Protein AF-A0A2R7UP60-F1 (afdb_monomer)

Radius of gyration: 20.45 Å; Cα contacts (8 Å, |Δi|>4): 63; chains: 1; bounding box: 46×28×52 Å

Structure (mmCIF, N/CA/C/O backbone):
data_AF-A0A2R7UP60-F1
#
_entry.id   AF-A0A2R7UP60-F1
#
loop_
_atom_site.group_PDB
_atom_site.id
_atom_site.type_symbol
_atom_site.label_atom_id
_atom_site.label_alt_id
_atom_site.label_comp_id
_atom_site.label_asym_id
_atom_site.label_entity_id
_atom_site.label_seq_id
_atom_site.pdbx_PDB_ins_code
_atom_site.Cartn_x
_atom_site.Cartn_y
_atom_site.Cartn_z
_atom_site.occupancy
_atom_site.B_iso_or_equiv
_atom_site.auth_seq_id
_atom_site.auth_comp_id
_atom_site.auth_asym_id
_atom_site.auth_atom_id
_atom_site.pdbx_PDB_model_num
ATOM 1 N N . MET A 1 1 ? 2.310 -3.408 9.235 1.00 74.62 1 MET A N 1
ATOM 2 C CA . MET A 1 1 ? 1.359 -3.261 8.109 1.00 74.62 1 MET A CA 1
ATOM 3 C C . MET A 1 1 ? 2.067 -2.995 6.779 1.00 74.62 1 MET A C 1
ATOM 5 O O . MET A 1 1 ? 2.212 -3.949 6.033 1.00 74.62 1 MET A O 1
ATOM 9 N N . LEU A 1 2 ? 2.622 -1.805 6.493 1.00 89.00 2 LEU A N 1
ATOM 10 C CA . LEU A 1 2 ? 3.203 -1.504 5.159 1.00 89.00 2 LEU A CA 1
ATOM 11 C C . LEU A 1 2 ? 4.442 -2.329 4.771 1.00 89.00 2 LEU A C 1
ATOM 13 O O . LEU A 1 2 ? 4.644 -2.619 3.598 1.00 89.00 2 LEU A O 1
ATOM 17 N N . LEU A 1 3 ? 5.257 -2.746 5.745 1.00 93.00 3 LEU A N 1
ATOM 18 C CA . LEU A 1 3 ? 6.399 -3.632 5.486 1.00 93.00 3 LEU A CA 1
ATOM 19 C C . LEU A 1 3 ? 5.965 -5.000 4.947 1.00 93.00 3 LEU A C 1
ATOM 21 O O . LEU A 1 3 ? 6.657 -5.569 4.111 1.00 93.00 3 LEU A O 1
ATOM 25 N N . ASN A 1 4 ? 4.811 -5.508 5.387 1.00 91.94 4 ASN A N 1
ATOM 26 C CA . ASN A 1 4 ? 4.282 -6.779 4.898 1.00 91.94 4 ASN A CA 1
ATOM 27 C C . ASN A 1 4 ? 3.779 -6.626 3.462 1.00 91.94 4 ASN A C 1
ATOM 29 O O . ASN A 1 4 ? 4.144 -7.439 2.624 1.00 91.94 4 ASN A O 1
ATOM 33 N N . LEU A 1 5 ? 3.055 -5.539 3.160 1.00 93.19 5 LEU A N 1
ATOM 34 C CA . LEU A 1 5 ? 2.686 -5.188 1.785 1.00 93.19 5 LEU A CA 1
ATOM 35 C C . LEU A 1 5 ? 3.934 -5.091 0.893 1.00 93.19 5 LEU A C 1
ATOM 37 O O . LEU A 1 5 ? 3.992 -5.705 -0.164 1.00 93.19 5 LEU A O 1
ATOM 41 N N . PHE A 1 6 ? 4.969 -4.376 1.338 1.00 95.75 6 PHE A N 1
ATOM 42 C CA . PHE A 1 6 ? 6.231 -4.245 0.608 1.00 95.75 6 PHE A CA 1
ATOM 43 C C . PHE A 1 6 ? 6.928 -5.595 0.375 1.00 95.75 6 PHE A C 1
ATOM 45 O O . PHE A 1 6 ? 7.451 -5.852 -0.709 1.00 95.75 6 PHE A O 1
ATOM 52 N N . ASN A 1 7 ? 6.925 -6.476 1.376 1.00 94.94 7 ASN A N 1
ATOM 53 C CA . ASN A 1 7 ? 7.470 -7.825 1.247 1.00 94.94 7 ASN A CA 1
ATOM 54 C C . ASN A 1 7 ? 6.666 -8.675 0.261 1.00 94.94 7 ASN A C 1
ATOM 56 O O . ASN A 1 7 ? 7.279 -9.364 -0.552 1.00 94.94 7 ASN A O 1
ATOM 60 N N . GLU A 1 8 ? 5.338 -8.571 0.276 1.00 95.19 8 GLU A N 1
ATOM 61 C CA . GLU A 1 8 ? 4.458 -9.256 -0.672 1.00 95.19 8 GLU A CA 1
ATOM 62 C C . GLU A 1 8 ? 4.734 -8.798 -2.111 1.00 95.19 8 GLU A C 1
ATOM 64 O O . GLU A 1 8 ? 4.902 -9.616 -3.013 1.00 95.19 8 GLU A O 1
ATOM 69 N N . MET A 1 9 ? 4.919 -7.490 -2.321 1.00 96.44 9 MET A N 1
ATOM 70 C CA . MET A 1 9 ? 5.296 -6.936 -3.627 1.00 96.44 9 MET A CA 1
ATOM 71 C C . MET A 1 9 ? 6.641 -7.481 -4.122 1.00 96.44 9 MET A C 1
ATOM 73 O O . MET A 1 9 ? 6.772 -7.857 -5.291 1.00 96.44 9 MET A O 1
ATOM 77 N N . ARG A 1 10 ? 7.641 -7.588 -3.234 1.00 96.06 10 ARG A N 1
ATOM 78 C CA . ARG A 1 10 ? 8.937 -8.200 -3.574 1.00 96.06 10 ARG A CA 1
ATOM 79 C C . ARG A 1 10 ? 8.800 -9.688 -3.888 1.00 96.06 10 ARG A C 1
ATOM 81 O O . ARG A 1 10 ? 9.389 -10.149 -4.866 1.00 96.06 10 ARG A O 1
ATOM 88 N N . ALA A 1 11 ? 8.014 -10.427 -3.106 1.00 96.25 11 ALA A N 1
ATOM 89 C CA . ALA A 1 11 ? 7.747 -11.845 -3.337 1.00 96.25 11 ALA A CA 1
ATOM 90 C C . ALA A 1 11 ? 7.065 -12.077 -4.697 1.00 96.25 11 ALA A C 1
ATOM 92 O O . ALA A 1 11 ? 7.449 -12.979 -5.444 1.00 96.25 11 ALA A O 1
ATOM 93 N N . ALA A 1 12 ? 6.143 -11.191 -5.079 1.00 96.31 12 ALA A N 1
ATOM 94 C CA . ALA A 1 12 ? 5.481 -11.179 -6.381 1.00 96.31 12 ALA A CA 1
ATOM 95 C C . ALA A 1 12 ? 6.355 -10.652 -7.538 1.00 96.31 12 ALA A C 1
ATOM 97 O O . ALA A 1 12 ? 5.901 -10.587 -8.684 1.00 96.31 12 ALA A O 1
ATOM 98 N N . LYS A 1 13 ? 7.625 -10.311 -7.277 1.00 96.56 13 LYS A N 1
ATOM 99 C CA . LYS A 1 13 ? 8.584 -9.786 -8.264 1.00 96.56 13 LYS A CA 1
ATOM 100 C C . LYS A 1 13 ? 8.124 -8.476 -8.919 1.00 96.56 13 LYS A C 1
ATOM 102 O O . LYS A 1 13 ? 8.357 -8.267 -10.117 1.00 96.56 13 LYS A O 1
ATOM 107 N N . VAL A 1 14 ? 7.468 -7.612 -8.147 1.00 97.50 14 VAL A N 1
ATOM 108 C CA . VAL A 1 14 ? 7.290 -6.194 -8.481 1.00 97.50 14 VAL A CA 1
ATOM 109 C C . VAL A 1 14 ? 8.597 -5.471 -8.114 1.00 97.50 14 VAL A C 1
ATOM 111 O O . VAL A 1 14 ? 9.109 -5.699 -7.014 1.00 97.50 14 VAL A O 1
ATOM 114 N N . PRO A 1 15 ? 9.183 -4.644 -9.002 1.00 96.88 15 PRO A N 1
ATOM 115 C CA . PRO A 1 15 ? 10.470 -3.984 -8.778 1.00 96.88 15 PRO A CA 1
ATOM 116 C C . PRO A 1 15 ? 10.332 -2.787 -7.826 1.00 96.88 15 PRO A C 1
ATOM 118 O O . PRO A 1 15 ? 10.577 -1.649 -8.205 1.00 96.88 15 PRO A O 1
ATOM 121 N N . VAL A 1 16 ? 9.924 -3.058 -6.588 1.00 97.50 16 VAL A N 1
ATOM 122 C CA . VAL A 1 16 ? 9.800 -2.056 -5.529 1.00 97.50 16 VAL A CA 1
ATOM 123 C C . VAL A 1 16 ? 11.136 -1.829 -4.820 1.00 97.50 16 VAL A C 1
ATOM 125 O O . VAL A 1 16 ? 11.952 -2.736 -4.640 1.00 97.50 16 VAL A O 1
ATOM 128 N N . SER A 1 17 ? 11.328 -0.611 -4.341 1.00 97.06 17 SER A N 1
ATOM 129 C CA . SER A 1 17 ? 12.498 -0.118 -3.633 1.00 97.06 17 SER A CA 1
ATOM 130 C C . SER A 1 17 ? 12.094 0.532 -2.314 1.00 97.06 17 SER A C 1
ATOM 132 O O . SER A 1 17 ? 10.952 0.944 -2.099 1.00 97.06 17 SER A O 1
ATOM 134 N N . VAL A 1 18 ? 13.066 0.672 -1.413 1.00 96.69 18 VAL A N 1
ATOM 135 C CA . VAL A 1 18 ? 12.848 1.340 -0.121 1.00 96.69 18 VAL A CA 1
ATOM 136 C C . VAL A 1 18 ? 12.387 2.786 -0.311 1.00 96.69 18 VAL A C 1
ATOM 138 O O . VAL A 1 18 ? 11.608 3.284 0.493 1.00 96.69 18 VAL A O 1
ATOM 141 N N . ARG A 1 19 ? 12.811 3.453 -1.392 1.00 97.38 19 ARG A N 1
ATOM 142 C CA . ARG A 1 19 ? 12.378 4.820 -1.687 1.00 97.38 19 ARG A CA 1
ATOM 143 C C . ARG A 1 19 ? 10.866 4.897 -1.878 1.00 97.38 19 ARG A C 1
ATOM 145 O O . ARG A 1 19 ? 10.227 5.724 -1.245 1.00 97.38 19 ARG A O 1
ATOM 152 N N . GLU A 1 20 ? 10.294 4.004 -2.676 1.00 97.75 20 GLU A N 1
ATOM 153 C CA . GLU A 1 20 ? 8.852 4.016 -2.952 1.00 97.75 20 GLU A CA 1
ATOM 154 C C . GLU A 1 20 ? 8.037 3.653 -1.707 1.00 97.75 20 GLU A C 1
ATOM 156 O O . GLU A 1 20 ? 6.966 4.210 -1.479 1.00 97.75 20 GLU A O 1
ATOM 161 N N . LEU A 1 21 ? 8.570 2.787 -0.841 1.00 97.31 21 LEU A N 1
ATOM 162 C CA . LEU A 1 21 ? 7.973 2.535 0.470 1.00 97.31 21 LEU A CA 1
ATOM 163 C C . LEU A 1 21 ? 7.946 3.802 1.345 1.00 97.31 21 LEU A C 1
ATOM 165 O O . LEU A 1 21 ? 6.936 4.078 1.993 1.00 97.31 21 LEU A O 1
ATOM 169 N N . LEU A 1 22 ? 9.042 4.566 1.378 1.00 97.81 22 LEU A N 1
ATOM 170 C CA . LEU A 1 22 ? 9.116 5.818 2.137 1.00 97.81 22 LEU A CA 1
ATOM 171 C C . LEU A 1 22 ? 8.197 6.896 1.548 1.00 97.81 22 LEU A C 1
ATOM 173 O O . LEU A 1 22 ? 7.552 7.617 2.308 1.00 97.81 22 LEU A O 1
ATOM 177 N N . ASP A 1 23 ? 8.082 6.965 0.221 1.00 98.06 23 ASP A N 1
ATOM 178 C CA . ASP A 1 23 ? 7.156 7.871 -0.462 1.00 98.06 23 ASP A CA 1
ATOM 179 C C . ASP A 1 23 ? 5.696 7.531 -0.110 1.00 98.06 23 ASP A C 1
ATOM 181 O O . ASP A 1 23 ? 4.919 8.425 0.233 1.00 98.06 23 ASP A O 1
ATOM 185 N N . LEU A 1 24 ? 5.333 6.241 -0.093 1.00 97.38 24 LEU A N 1
ATOM 186 C CA . LEU A 1 24 ? 4.000 5.789 0.325 1.00 97.38 24 LEU A CA 1
ATOM 187 C C . LEU A 1 24 ? 3.727 6.147 1.788 1.00 97.38 24 LEU A C 1
ATOM 189 O O . LEU A 1 24 ? 2.650 6.641 2.122 1.00 97.38 24 LEU A O 1
ATOM 193 N N . HIS A 1 25 ? 4.714 5.946 2.663 1.00 96.75 25 HIS A N 1
ATOM 194 C CA . HIS A 1 25 ? 4.603 6.329 4.066 1.00 96.75 25 HIS A CA 1
ATOM 195 C C . HIS A 1 25 ? 4.370 7.837 4.225 1.00 96.75 25 HIS A C 1
ATOM 197 O O . HIS A 1 25 ? 3.481 8.250 4.968 1.00 96.75 25 HIS A O 1
ATOM 203 N N . GLN A 1 26 ? 5.118 8.663 3.491 1.00 97.81 26 GLN A N 1
ATOM 204 C CA . GLN A 1 26 ? 4.967 10.114 3.538 1.00 97.81 26 GLN A CA 1
ATOM 205 C C . GLN A 1 26 ? 3.601 10.574 3.000 1.00 97.81 26 GLN A C 1
ATOM 207 O O . GLN A 1 26 ? 3.001 11.491 3.563 1.00 97.81 26 GLN A O 1
ATOM 212 N N . ALA A 1 27 ? 3.087 9.947 1.938 1.00 97.69 27 ALA A N 1
ATOM 213 C CA . ALA A 1 27 ? 1.765 10.259 1.395 1.00 97.69 27 ALA A CA 1
ATOM 214 C C . ALA A 1 27 ? 0.649 9.989 2.419 1.00 97.69 27 ALA A C 1
ATOM 216 O O . ALA A 1 27 ? -0.237 10.823 2.613 1.00 97.69 27 ALA A O 1
ATOM 217 N N . LEU A 1 28 ? 0.740 8.872 3.145 1.00 95.56 28 LEU A N 1
ATOM 218 C CA . LEU A 1 28 ? -0.194 8.548 4.224 1.00 95.56 28 LEU A CA 1
ATOM 219 C C . LEU A 1 28 ? -0.058 9.496 5.421 1.00 95.56 28 LEU A C 1
ATOM 221 O O . LEU A 1 28 ? -1.066 9.948 5.958 1.00 95.56 28 LEU A O 1
ATOM 225 N N . GLN A 1 29 ? 1.168 9.867 5.810 1.00 96.38 29 GLN A N 1
ATOM 226 C CA . GLN A 1 29 ? 1.395 10.870 6.862 1.00 96.38 29 GLN A CA 1
ATOM 227 C C . GLN A 1 29 ? 0.744 12.218 6.527 1.00 96.38 29 GLN A C 1
ATOM 229 O O . GLN A 1 29 ? 0.227 12.896 7.412 1.00 96.38 29 GLN A O 1
ATOM 234 N N . LYS A 1 30 ? 0.738 12.592 5.244 1.00 97.56 30 LYS A N 1
ATOM 235 C CA . LYS A 1 30 ? 0.092 13.809 4.737 1.00 97.56 30 LYS A CA 1
ATOM 236 C C . LYS A 1 30 ? -1.412 13.651 4.491 1.00 97.56 30 LYS A C 1
ATOM 238 O O . LYS A 1 30 ? -2.033 14.607 4.041 1.00 97.56 30 LYS A O 1
ATOM 243 N N . ARG A 1 31 ? -1.992 12.480 4.789 1.00 95.56 31 ARG A N 1
ATOM 244 C CA . ARG A 1 31 ? -3.409 12.149 4.560 1.00 95.56 31 ARG A CA 1
ATOM 245 C C . ARG A 1 31 ? -3.854 12.392 3.115 1.00 95.56 31 ARG A C 1
ATOM 247 O O . ARG A 1 31 ? -4.943 12.901 2.884 1.00 95.56 31 ARG A O 1
ATOM 254 N N . VAL A 1 32 ? -3.008 12.036 2.144 1.00 96.75 32 VAL A N 1
ATOM 255 C CA . VAL A 1 32 ? -3.379 12.088 0.714 1.00 96.75 32 VAL A CA 1
ATOM 256 C C . VAL A 1 32 ? -4.592 11.195 0.430 1.00 96.75 32 VAL A C 1
ATOM 258 O O . VAL A 1 32 ? -5.407 11.534 -0.414 1.00 96.75 32 VAL A O 1
ATOM 261 N N . VAL A 1 33 ? -4.706 10.088 1.166 1.00 95.81 33 VAL A N 1
ATOM 262 C CA . VAL A 1 33 ? -5.880 9.209 1.229 1.00 95.81 33 VAL A CA 1
ATOM 263 C C . VAL A 1 33 ? -6.172 8.914 2.700 1.00 95.81 33 VAL A C 1
ATOM 265 O O . VAL A 1 33 ? -5.243 8.904 3.522 1.00 95.81 33 VAL A O 1
ATOM 268 N N . PHE A 1 34 ? -7.435 8.685 3.056 1.00 91.50 34 PHE A N 1
ATOM 269 C CA . PHE A 1 34 ? -7.829 8.413 4.440 1.00 91.50 34 PHE A CA 1
ATOM 270 C C . PHE A 1 34 ? -9.030 7.472 4.513 1.00 91.50 34 PHE A C 1
ATOM 272 O O . PHE A 1 34 ? -10.077 7.779 3.962 1.00 91.50 34 PHE A O 1
ATOM 279 N N . ALA A 1 35 ? -8.879 6.370 5.255 1.00 88.50 35 ALA A N 1
ATOM 280 C CA . ALA A 1 35 ? -9.940 5.396 5.536 1.00 88.50 35 ALA A CA 1
ATOM 281 C C . ALA A 1 35 ? -10.701 4.871 4.297 1.00 88.50 35 ALA A C 1
ATOM 283 O O . ALA A 1 35 ? -11.810 4.366 4.435 1.00 88.50 35 ALA A O 1
ATOM 284 N N . ASP A 1 36 ? -10.087 4.945 3.114 1.00 92.62 36 ASP A N 1
ATOM 285 C CA . ASP A 1 36 ? -10.643 4.455 1.859 1.00 92.62 36 ASP A CA 1
ATOM 286 C C . ASP A 1 36 ? -9.671 3.468 1.205 1.00 92.62 36 ASP A C 1
ATOM 288 O O . ASP A 1 36 ? -8.472 3.730 1.042 1.00 92.62 36 ASP A O 1
ATOM 292 N N . MET A 1 37 ? -10.202 2.293 0.885 1.00 90.06 37 MET A N 1
ATOM 293 C CA . MET A 1 37 ? -9.445 1.157 0.381 1.00 90.06 37 MET A CA 1
ATOM 294 C C . MET A 1 37 ? -9.123 1.265 -1.107 1.00 90.06 37 MET A C 1
ATOM 296 O O . MET A 1 37 ? -8.017 0.900 -1.521 1.00 90.06 37 MET A O 1
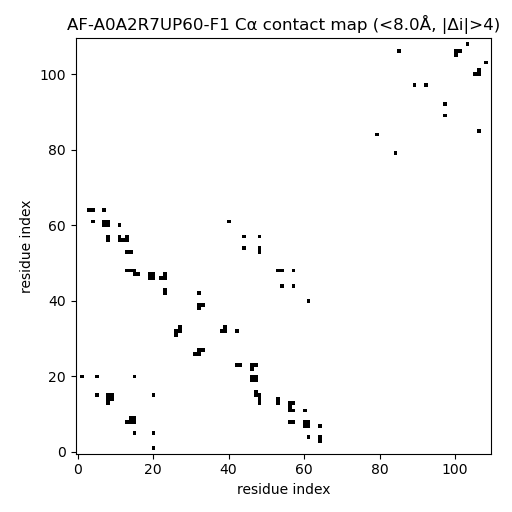ATOM 300 N N . ASP A 1 38 ? -10.052 1.796 -1.896 1.00 94.25 38 ASP A N 1
ATOM 301 C CA . ASP A 1 38 ? -9.881 1.959 -3.335 1.00 94.25 38 ASP A CA 1
ATOM 302 C C . ASP A 1 38 ? -8.887 3.090 -3.610 1.00 94.25 38 ASP A C 1
ATOM 304 O O . ASP A 1 38 ? -7.946 2.931 -4.393 1.00 94.25 38 ASP A O 1
ATOM 308 N N . GLU A 1 39 ? -9.009 4.209 -2.894 1.00 96.62 39 GLU A N 1
ATOM 309 C CA . GLU A 1 39 ? -8.043 5.304 -2.966 1.00 96.62 39 GLU A CA 1
ATOM 310 C C . GLU A 1 39 ? -6.642 4.850 -2.542 1.00 96.62 39 GLU A C 1
ATOM 312 O O . GLU A 1 39 ? -5.651 5.172 -3.209 1.00 96.62 39 GLU A O 1
ATOM 317 N N . PHE A 1 40 ? -6.540 4.055 -1.469 1.00 96.12 40 PHE A N 1
ATOM 318 C CA . PHE A 1 40 ? -5.263 3.486 -1.050 1.00 96.12 40 PHE A CA 1
ATOM 319 C C . PHE A 1 40 ? -4.663 2.567 -2.118 1.00 96.12 40 PHE A C 1
ATOM 321 O O . PHE A 1 40 ? -3.460 2.653 -2.378 1.00 96.12 40 PHE A O 1
ATOM 328 N N . TYR A 1 41 ? -5.475 1.729 -2.768 1.00 96.00 41 TYR A N 1
ATOM 329 C CA . TYR A 1 41 ? -5.035 0.891 -3.883 1.00 96.00 41 TYR A CA 1
ATOM 330 C C . TYR A 1 41 ? -4.431 1.732 -5.015 1.00 96.00 41 TYR A C 1
ATOM 332 O O . TYR A 1 41 ? -3.301 1.470 -5.446 1.00 96.00 41 TYR A O 1
ATOM 340 N N . TYR A 1 42 ? -5.127 2.783 -5.457 1.00 97.31 42 TYR A N 1
ATOM 341 C CA . TYR A 1 42 ? -4.636 3.640 -6.538 1.00 97.31 42 TYR A CA 1
ATOM 342 C C . TYR A 1 42 ? -3.367 4.402 -6.147 1.00 97.31 42 TYR A C 1
ATOM 344 O O . TYR A 1 42 ? -2.416 4.447 -6.935 1.00 97.31 42 TYR A O 1
ATOM 352 N N . LEU A 1 43 ? -3.311 4.945 -4.927 1.00 97.94 43 LEU A N 1
ATOM 353 C CA . LEU A 1 43 ? -2.125 5.619 -4.400 1.00 97.94 43 LEU A CA 1
ATOM 354 C C . LEU A 1 43 ? -0.926 4.663 -4.337 1.00 97.94 43 LEU A C 1
ATOM 356 O O . LEU A 1 43 ? 0.167 4.995 -4.802 1.00 97.94 43 LEU A O 1
ATOM 360 N N . ALA A 1 44 ? -1.128 3.466 -3.786 1.00 97.12 44 ALA A N 1
ATOM 361 C CA . ALA A 1 44 ? -0.088 2.457 -3.667 1.00 97.12 44 ALA A CA 1
ATOM 362 C C . ALA A 1 44 ? 0.423 2.023 -5.044 1.00 97.12 44 ALA A C 1
ATOM 364 O O . ALA A 1 44 ? 1.635 1.956 -5.235 1.00 97.12 44 ALA A O 1
ATOM 365 N N . ARG A 1 45 ? -0.461 1.799 -6.026 1.00 97.44 45 ARG A N 1
ATOM 366 C CA . ARG A 1 45 ? -0.056 1.438 -7.394 1.00 97.44 45 ARG A CA 1
ATOM 367 C C . ARG A 1 45 ? 0.767 2.545 -8.050 1.00 97.44 45 ARG A C 1
ATOM 369 O O . ARG A 1 45 ? 1.817 2.259 -8.619 1.00 97.44 45 ARG A O 1
ATOM 376 N N . ALA A 1 46 ? 0.332 3.800 -7.921 1.00 97.75 46 ALA A N 1
ATOM 377 C CA . ALA A 1 46 ? 1.033 4.958 -8.478 1.00 97.75 46 ALA A CA 1
ATOM 378 C C . ALA A 1 46 ? 2.435 5.153 -7.868 1.00 97.75 46 ALA A C 1
ATOM 380 O O . ALA A 1 46 ? 3.386 5.532 -8.556 1.00 97.75 46 ALA A O 1
ATOM 381 N N . ILE A 1 47 ? 2.585 4.881 -6.569 1.00 97.88 47 ILE A N 1
ATOM 382 C CA . ILE A 1 47 ? 3.864 5.044 -5.876 1.00 97.88 47 ILE A CA 1
ATOM 383 C C . ILE A 1 47 ? 4.777 3.831 -6.065 1.00 97.88 47 ILE A C 1
ATOM 385 O O . ILE A 1 47 ? 5.973 4.018 -6.267 1.00 97.88 47 ILE A O 1
ATOM 389 N N . LEU A 1 48 ? 4.260 2.607 -6.007 1.00 97.69 48 LEU A N 1
ATOM 390 C CA . LEU A 1 48 ? 5.077 1.391 -5.968 1.00 97.69 48 LEU A CA 1
ATOM 391 C C . LEU A 1 48 ? 5.408 0.832 -7.356 1.00 97.69 48 LEU A C 1
ATOM 393 O O . LEU A 1 48 ? 6.354 0.058 -7.478 1.00 97.69 48 LEU A O 1
ATOM 397 N N . VAL A 1 49 ? 4.660 1.197 -8.402 1.00 97.56 49 VAL A N 1
ATOM 398 C CA . VAL A 1 49 ? 4.845 0.632 -9.743 1.00 97.56 49 VAL A CA 1
ATOM 399 C C . VAL A 1 49 ? 5.229 1.716 -10.744 1.00 97.56 49 VAL A C 1
ATOM 401 O O . VAL A 1 49 ? 4.449 2.615 -11.039 1.00 97.56 49 VAL A O 1
ATOM 404 N N . LYS A 1 50 ? 6.451 1.626 -11.280 1.00 96.62 50 LYS A N 1
ATOM 405 C CA . LYS A 1 50 ? 7.009 2.609 -12.234 1.00 96.62 50 LYS A CA 1
ATOM 406 C C . LYS A 1 50 ? 6.806 2.258 -13.697 1.00 96.62 50 LYS A C 1
ATOM 408 O O . LYS A 1 50 ? 7.113 3.066 -14.562 1.00 96.62 50 LYS A O 1
ATOM 413 N N . ASP A 1 51 ? 6.324 1.052 -13.954 1.00 96.62 51 ASP A N 1
ATOM 414 C CA . ASP A 1 51 ? 6.187 0.499 -15.290 1.00 96.62 51 ASP A CA 1
ATOM 415 C C . ASP A 1 51 ? 4.958 -0.407 -15.332 1.00 96.62 51 ASP A C 1
ATOM 417 O O . ASP A 1 51 ? 4.829 -1.329 -14.515 1.00 96.62 51 ASP A O 1
ATOM 421 N N . GLU A 1 52 ? 4.073 -0.143 -16.290 1.00 96.50 52 GLU A N 1
ATOM 422 C CA . GLU A 1 52 ? 2.774 -0.789 -16.453 1.00 96.50 52 GLU A CA 1
ATOM 423 C C . GLU A 1 52 ? 2.864 -2.307 -16.630 1.00 96.50 52 GLU A C 1
ATOM 425 O O . GLU A 1 52 ? 1.938 -3.033 -16.263 1.00 96.50 52 GLU A O 1
ATOM 430 N N . ARG A 1 53 ? 4.009 -2.828 -17.088 1.00 97.06 53 ARG A N 1
ATOM 431 C CA . ARG A 1 53 ? 4.244 -4.274 -17.235 1.00 97.06 53 ARG A CA 1
ATOM 432 C C . ARG A 1 53 ? 4.182 -5.023 -15.902 1.00 97.06 53 ARG A C 1
ATOM 434 O O . ARG A 1 53 ? 4.103 -6.251 -15.889 1.00 97.06 53 ARG A O 1
ATOM 441 N N . HIS A 1 54 ? 4.241 -4.311 -14.778 1.00 97.81 54 HIS A N 1
ATOM 442 C CA . HIS A 1 54 ? 4.151 -4.887 -13.439 1.00 97.81 54 HIS A CA 1
ATOM 443 C C . HIS A 1 54 ? 2.770 -4.732 -12.791 1.00 97.81 54 HIS A C 1
ATOM 445 O O . HIS A 1 54 ? 2.607 -5.212 -11.669 1.00 97.81 54 HIS A O 1
ATOM 451 N N . PHE A 1 55 ? 1.785 -4.120 -13.462 1.00 97.25 55 PHE A N 1
ATOM 452 C CA . PHE A 1 55 ? 0.437 -3.939 -12.903 1.00 97.25 55 PHE A CA 1
ATOM 453 C C . PHE A 1 55 ? -0.204 -5.271 -12.521 1.00 97.25 55 PHE A C 1
ATOM 455 O O . PHE A 1 55 ? -0.616 -5.437 -11.382 1.00 97.25 55 PHE A O 1
ATOM 462 N N . ASP A 1 56 ? -0.144 -6.266 -13.404 1.00 97.50 56 ASP A N 1
ATOM 463 C CA . ASP A 1 56 ? -0.757 -7.575 -13.158 1.00 97.50 56 ASP A CA 1
ATOM 464 C C . ASP A 1 56 ? -0.167 -8.284 -11.919 1.00 97.50 56 ASP A C 1
ATOM 466 O O . ASP A 1 56 ? -0.866 -8.905 -11.116 1.00 97.50 56 ASP A O 1
ATOM 470 N N . LYS A 1 57 ? 1.149 -8.139 -11.710 1.00 97.38 57 LYS A N 1
ATOM 471 C CA . LYS A 1 57 ? 1.840 -8.668 -10.523 1.00 97.38 57 LYS A CA 1
ATOM 472 C C . LYS A 1 57 ? 1.436 -7.913 -9.261 1.00 97.38 57 LYS A C 1
ATOM 474 O O . LYS A 1 57 ? 1.212 -8.545 -8.231 1.00 97.38 57 LYS A O 1
ATOM 479 N N . PHE A 1 58 ? 1.364 -6.586 -9.349 1.00 97.88 58 PHE A N 1
ATOM 480 C CA . PHE A 1 58 ? 0.928 -5.733 -8.251 1.00 97.88 58 PHE A CA 1
ATOM 481 C C . PHE A 1 58 ? -0.502 -6.076 -7.834 1.00 97.88 58 PHE A C 1
ATOM 483 O O . PHE A 1 58 ? -0.728 -6.332 -6.658 1.00 97.88 58 PHE A O 1
ATOM 490 N N . ASP A 1 59 ? -1.434 -6.173 -8.781 1.00 96.44 59 ASP A N 1
ATOM 491 C CA . ASP A 1 59 ? -2.850 -6.433 -8.509 1.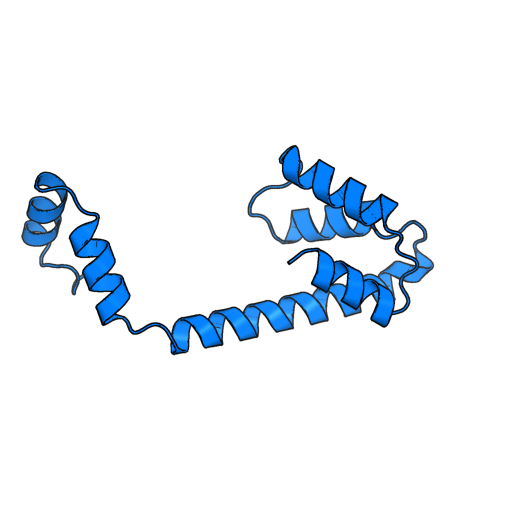00 96.44 59 ASP A CA 1
ATOM 492 C C . ASP A 1 59 ? -3.042 -7.765 -7.782 1.00 96.44 59 ASP A C 1
ATOM 494 O O . ASP A 1 59 ? -3.728 -7.845 -6.761 1.00 96.44 59 ASP A O 1
ATOM 498 N N . ARG A 1 60 ? -2.352 -8.811 -8.247 1.00 94.88 60 ARG A N 1
ATOM 499 C CA . ARG A 1 60 ? -2.369 -10.127 -7.598 1.00 94.88 60 ARG A CA 1
ATOM 500 C C . ARG A 1 60 ? -1.785 -10.092 -6.187 1.00 94.88 60 ARG A C 1
ATOM 502 O O . ARG A 1 60 ? -2.375 -10.674 -5.279 1.00 94.88 60 ARG A O 1
ATOM 509 N N . ALA A 1 61 ? -0.642 -9.434 -6.005 1.00 95.62 61 ALA A N 1
ATOM 510 C CA . ALA A 1 61 ? 0.026 -9.323 -4.709 1.00 95.62 61 ALA A CA 1
ATOM 511 C C . ALA A 1 61 ? -0.800 -8.500 -3.711 1.00 95.62 61 ALA A C 1
ATOM 513 O O . ALA A 1 61 ? -0.944 -8.874 -2.550 1.00 95.62 61 ALA A O 1
ATOM 514 N N . PHE A 1 62 ? -1.389 -7.401 -4.179 1.00 95.31 62 PHE A N 1
ATOM 515 C CA . PHE A 1 62 ? -2.232 -6.520 -3.383 1.00 95.31 62 PHE A CA 1
ATOM 516 C C . PHE A 1 62 ? -3.492 -7.257 -2.926 1.00 95.31 62 PHE A C 1
ATOM 518 O O . PHE A 1 62 ? -3.794 -7.285 -1.735 1.00 95.31 62 PHE A O 1
ATOM 525 N N . ALA A 1 63 ? -4.178 -7.943 -3.845 1.00 92.94 63 ALA A N 1
ATOM 526 C CA . ALA A 1 63 ? -5.352 -8.743 -3.515 1.00 92.94 63 ALA A CA 1
ATOM 527 C C . ALA A 1 63 ? -5.028 -9.874 -2.521 1.00 92.94 63 ALA A C 1
ATOM 529 O O . ALA A 1 63 ? -5.815 -10.137 -1.613 1.00 92.94 63 ALA A O 1
ATOM 530 N N . ALA A 1 64 ? -3.875 -10.538 -2.664 1.00 89.94 64 ALA A N 1
ATOM 531 C CA . ALA A 1 64 ? -3.435 -11.577 -1.732 1.00 89.94 64 ALA A CA 1
ATOM 532 C C . ALA A 1 64 ? -3.175 -11.017 -0.324 1.00 89.94 64 ALA A C 1
ATOM 534 O O . ALA A 1 64 ? -3.650 -11.586 0.660 1.00 89.94 64 ALA A O 1
ATOM 535 N N . TYR A 1 65 ? -2.485 -9.877 -0.233 1.00 89.62 65 TYR A N 1
ATOM 536 C CA . TYR A 1 65 ? -2.221 -9.191 1.029 1.00 89.62 65 TYR A CA 1
ATOM 537 C C . TYR A 1 65 ? -3.518 -8.818 1.763 1.00 89.62 65 TYR A C 1
ATOM 539 O O . TYR A 1 65 ? -3.660 -9.114 2.950 1.00 89.62 65 TYR A O 1
ATOM 547 N N . PHE A 1 66 ? -4.488 -8.230 1.056 1.00 84.19 66 PHE A N 1
ATOM 548 C CA . PHE A 1 66 ? -5.747 -7.793 1.666 1.00 84.19 66 PHE A CA 1
ATOM 549 C C . PHE A 1 66 ? -6.680 -8.941 2.042 1.00 84.19 66 PHE A C 1
ATOM 551 O O . PHE A 1 66 ? -7.237 -8.919 3.134 1.00 84.19 66 PHE A O 1
ATOM 558 N N . LYS A 1 67 ? -6.767 -10.006 1.236 1.00 82.88 67 LYS A N 1
ATOM 559 C CA . LYS A 1 67 ? -7.471 -11.232 1.657 1.00 82.88 67 LYS A CA 1
ATOM 560 C C . LYS A 1 67 ? -6.860 -11.840 2.922 1.00 82.88 67 LYS A C 1
ATOM 562 O O . LYS A 1 67 ? -7.570 -12.405 3.749 1.00 82.88 67 LYS A O 1
ATOM 567 N N . GLY A 1 68 ? -5.540 -11.737 3.082 1.00 76.12 68 GLY A N 1
ATOM 568 C CA . GLY A 1 68 ? -4.858 -12.127 4.315 1.00 76.12 68 GLY A CA 1
ATOM 569 C C . GLY A 1 68 ? -5.290 -11.291 5.524 1.00 76.12 68 GLY A C 1
ATOM 570 O O . GLY A 1 68 ? -5.478 -11.851 6.603 1.00 76.12 68 GLY A O 1
ATOM 571 N N . LEU A 1 69 ? -5.487 -9.982 5.339 1.00 73.00 69 LEU A N 1
ATOM 572 C CA . LEU A 1 69 ? -5.972 -9.075 6.385 1.00 73.00 69 LEU A CA 1
ATOM 573 C C . LEU A 1 69 ? -7.431 -9.344 6.762 1.00 73.00 69 LEU A C 1
ATOM 575 O O . LEU A 1 69 ? -7.707 -9.497 7.944 1.00 73.00 69 LEU A O 1
ATOM 579 N N . GLU A 1 70 ? -8.333 -9.509 5.789 1.00 74.38 70 GLU A N 1
ATOM 580 C CA . GLU A 1 70 ? -9.742 -9.843 6.067 1.00 74.38 70 GLU A CA 1
ATOM 581 C C . GLU A 1 70 ? -9.874 -11.132 6.885 1.00 74.38 70 GLU A C 1
ATOM 583 O O . GLU A 1 70 ? -10.692 -11.234 7.800 1.00 74.38 70 GLU A O 1
ATOM 588 N N . ASN A 1 71 ? -9.047 -12.134 6.575 1.00 72.12 71 ASN A N 1
ATOM 589 C CA . ASN A 1 71 ? -9.011 -13.354 7.364 1.00 72.12 71 ASN A CA 1
ATOM 590 C C . ASN A 1 71 ? -8.519 -13.073 8.786 1.00 72.12 71 ASN A C 1
ATOM 592 O O . ASN A 1 71 ? -9.126 -13.573 9.726 1.00 72.12 71 ASN A O 1
ATOM 596 N N . LEU A 1 72 ? -7.455 -12.286 8.963 1.00 66.31 72 LEU A N 1
ATOM 597 C CA . LEU A 1 72 ? -6.940 -11.948 10.289 1.00 66.31 72 LEU A CA 1
ATOM 598 C C . LEU A 1 72 ? -7.983 -11.211 11.139 1.00 66.31 72 LEU A C 1
ATOM 600 O O . LEU A 1 72 ? -8.166 -11.588 12.293 1.00 66.31 72 LEU A O 1
ATOM 604 N N . ASP A 1 73 ? -8.697 -10.240 10.570 1.00 68.00 73 ASP A N 1
ATOM 605 C CA . ASP A 1 73 ? -9.740 -9.487 11.275 1.00 68.00 73 ASP A CA 1
ATOM 606 C C . ASP A 1 73 ? -10.859 -10.414 11.763 1.00 68.00 73 ASP A C 1
ATOM 608 O O . ASP A 1 73 ? -11.199 -10.394 12.943 1.00 68.00 73 ASP A O 1
ATOM 612 N N . ARG A 1 74 ? -11.329 -11.345 10.921 1.00 69.44 74 ARG A N 1
ATOM 613 C CA . ARG A 1 74 ? -12.306 -12.368 11.342 1.00 69.44 74 ARG A CA 1
ATOM 614 C C . ARG A 1 74 ? -11.793 -13.271 12.462 1.00 69.44 74 ARG A C 1
ATOM 616 O O . ARG A 1 74 ? -12.566 -13.693 13.318 1.00 69.44 74 ARG A O 1
ATOM 623 N N . HIS A 1 75 ? -10.503 -13.610 12.457 1.00 69.44 75 HIS A N 1
ATOM 624 C CA . HIS A 1 75 ? -9.916 -14.407 13.539 1.00 69.44 75 HIS A CA 1
ATOM 625 C C . HIS A 1 75 ? -9.812 -13.594 14.833 1.00 69.44 75 HIS A C 1
ATOM 627 O O . HIS A 1 75 ? -10.035 -14.150 15.904 1.00 69.44 75 HIS A O 1
ATOM 633 N N . ILE A 1 76 ? -9.493 -12.300 14.744 1.00 69.75 76 ILE A N 1
ATOM 634 C CA . ILE A 1 76 ? -9.465 -11.387 15.890 1.00 69.75 76 ILE A CA 1
ATOM 635 C C . ILE A 1 76 ? -10.874 -11.226 16.470 1.00 69.75 76 ILE A C 1
ATOM 637 O O . ILE A 1 76 ? -11.038 -11.386 17.675 1.00 69.75 76 ILE A O 1
ATOM 641 N N . GLU A 1 77 ? -11.890 -10.999 15.637 1.00 71.12 77 GLU A N 1
ATOM 642 C CA . GLU A 1 77 ? -13.296 -10.950 16.061 1.00 71.12 77 GLU A CA 1
ATOM 643 C C . GLU A 1 77 ? -13.723 -12.248 16.759 1.00 71.12 77 GLU A C 1
ATOM 645 O O . GLU A 1 77 ? -14.328 -12.204 17.824 1.00 71.12 77 GLU A O 1
ATOM 650 N N . ALA A 1 78 ? -13.336 -13.410 16.224 1.00 72.00 78 ALA A N 1
ATOM 651 C CA . ALA A 1 78 ? -13.621 -14.701 16.851 1.00 72.00 78 ALA A CA 1
ATOM 652 C C . ALA A 1 78 ? -12.866 -14.934 18.178 1.00 72.00 78 ALA A C 1
ATOM 654 O O . ALA A 1 78 ? -13.267 -15.787 18.971 1.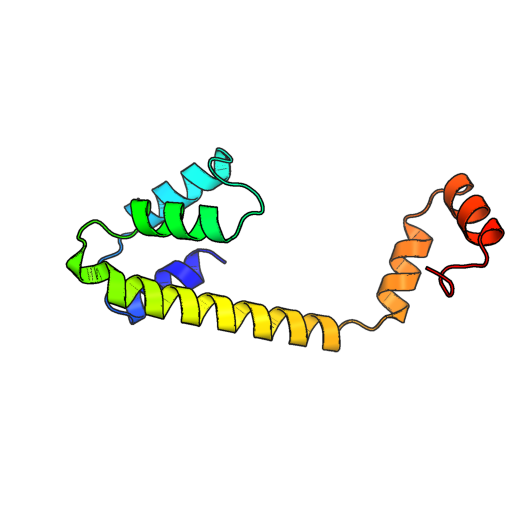00 72.00 78 ALA A O 1
ATOM 655 N N . LEU A 1 79 ? -11.760 -14.220 18.414 1.00 75.75 79 LEU A N 1
ATOM 656 C CA . LEU A 1 79 ? -10.926 -14.333 19.614 1.00 75.75 79 LEU A CA 1
ATOM 657 C C . LEU A 1 79 ? -11.325 -13.353 20.722 1.00 75.75 79 LEU A C 1
ATOM 659 O O . LEU A 1 79 ? -10.991 -13.611 21.879 1.00 75.75 79 LEU A O 1
ATOM 663 N N . ILE A 1 80 ? -11.992 -12.241 20.398 1.00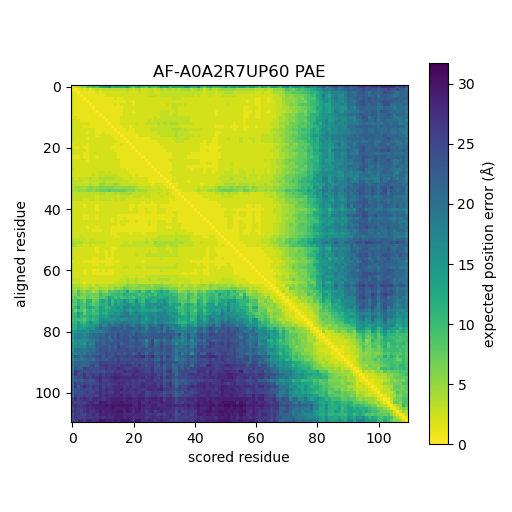 71.25 80 ILE A N 1
ATOM 664 C CA . ILE A 1 80 ? -12.420 -11.235 21.377 1.00 71.25 80 ILE A CA 1
ATOM 665 C C . ILE A 1 80 ? -13.806 -11.622 21.914 1.00 71.25 80 ILE A C 1
ATOM 667 O O . ILE A 1 80 ? -14.781 -11.571 21.167 1.00 71.25 80 ILE A O 1
ATOM 671 N N . PRO A 1 81 ? -13.943 -11.967 23.209 1.00 76.75 81 PRO A N 1
ATOM 672 C CA . PRO A 1 81 ? -15.253 -12.230 23.793 1.00 76.75 81 PRO A CA 1
ATOM 673 C C . PRO A 1 81 ? -16.115 -10.961 23.785 1.00 76.75 81 PRO A C 1
ATOM 675 O O . PRO A 1 81 ? -15.661 -9.906 24.240 1.00 76.75 81 PRO A O 1
ATOM 678 N N . GLU A 1 82 ? -17.373 -11.063 23.349 1.00 70.50 82 GLU A N 1
ATOM 679 C CA . GLU A 1 82 ? -18.334 -9.943 23.371 1.00 70.50 82 GLU A CA 1
ATOM 680 C C . GLU A 1 82 ? -18.462 -9.306 24.765 1.00 70.50 82 GLU A C 1
ATOM 682 O O . GLU A 1 82 ? -18.574 -8.087 24.898 1.00 70.50 82 GLU A O 1
ATOM 687 N N . ASP A 1 83 ? -18.355 -10.113 25.821 1.00 74.50 83 ASP A N 1
ATOM 688 C CA . ASP A 1 83 ? -18.445 -9.660 27.211 1.00 74.50 83 ASP A CA 1
ATOM 689 C C . ASP A 1 83 ? -17.339 -8.662 27.591 1.00 74.50 83 ASP A C 1
ATOM 691 O O . ASP A 1 83 ? -17.523 -7.816 28.470 1.00 74.50 83 ASP A O 1
ATOM 695 N N . TRP A 1 84 ? -16.162 -8.768 26.964 1.00 77.44 84 TRP A N 1
ATOM 696 C CA . TRP A 1 84 ? -15.039 -7.861 27.211 1.00 77.44 84 TRP A CA 1
ATOM 697 C C . TRP A 1 84 ? -15.255 -6.522 26.516 1.00 77.44 84 TRP A C 1
ATOM 699 O O . TRP A 1 84 ? -15.035 -5.479 27.131 1.00 77.44 84 TRP A O 1
ATOM 709 N N . LEU A 1 85 ? -15.753 -6.554 25.276 1.00 69.31 85 LEU A N 1
ATOM 710 C CA . LEU A 1 85 ? -16.172 -5.365 24.533 1.00 69.31 85 LEU A CA 1
ATOM 711 C C . LEU A 1 85 ? -17.265 -4.608 25.290 1.00 69.31 85 LEU A C 1
ATOM 713 O O . LEU A 1 85 ? -17.139 -3.404 25.504 1.00 69.31 85 LEU A O 1
ATOM 717 N N . ARG A 1 86 ? -18.284 -5.321 25.783 1.00 73.81 86 ARG A N 1
ATOM 718 C CA . ARG A 1 86 ? -19.379 -4.738 26.567 1.00 73.81 86 ARG A CA 1
ATOM 719 C C . ARG A 1 86 ? -18.884 -4.070 27.850 1.00 73.81 86 ARG A C 1
ATOM 721 O O . ARG A 1 86 ? -19.249 -2.931 28.120 1.00 73.81 86 ARG A O 1
ATOM 728 N N . LYS A 1 87 ? -18.007 -4.735 28.609 1.00 77.12 87 LYS A N 1
ATOM 729 C CA . LYS A 1 87 ? -17.433 -4.170 29.844 1.00 77.12 87 LYS A CA 1
ATOM 730 C C . LYS A 1 87 ? -16.562 -2.945 29.594 1.00 77.12 87 LYS A C 1
ATOM 732 O O . LYS A 1 87 ? -16.584 -2.019 30.400 1.00 77.12 87 LYS A O 1
ATOM 737 N N . GLU A 1 88 ? -15.786 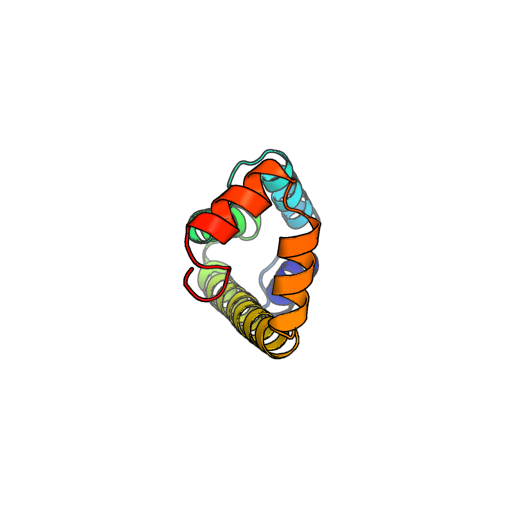-2.927 28.516 1.00 74.94 88 GLU A N 1
ATOM 738 C CA . GLU A 1 88 ? -14.967 -1.759 28.184 1.00 74.94 88 GLU A CA 1
ATOM 739 C C . GLU A 1 88 ? -15.838 -0.584 27.719 1.00 74.94 88 GLU A C 1
ATOM 741 O O . GLU A 1 88 ? -15.597 0.560 28.110 1.00 74.94 88 GLU A O 1
ATOM 746 N N . PHE A 1 89 ? -16.914 -0.870 26.980 1.00 70.38 89 PHE A N 1
ATOM 747 C CA . PHE A 1 89 ? -17.926 0.116 26.602 1.00 70.38 89 PHE A CA 1
ATOM 748 C C . PHE A 1 89 ? -18.621 0.705 27.843 1.00 70.38 89 PHE A C 1
ATOM 750 O O . PHE A 1 89 ? -18.686 1.916 28.015 1.00 70.38 89 PHE A O 1
ATOM 757 N N . GLU A 1 90 ? -19.034 -0.133 28.797 1.00 73.44 90 GLU A N 1
ATOM 758 C CA . GLU A 1 90 ? -19.603 0.308 30.081 1.00 73.44 90 GLU A CA 1
ATOM 759 C C . GLU A 1 90 ? -18.636 1.164 30.919 1.00 73.44 90 GLU A C 1
ATOM 761 O O . GLU A 1 90 ? -19.046 2.105 31.608 1.00 73.44 90 GLU A O 1
ATOM 766 N N . ARG A 1 91 ? -17.332 0.870 30.871 1.00 74.75 91 ARG A N 1
ATOM 767 C CA . ARG A 1 91 ? -16.300 1.641 31.585 1.00 74.75 91 ARG A CA 1
ATOM 768 C C . ARG A 1 91 ? -16.002 2.993 30.946 1.00 74.75 91 ARG A C 1
ATOM 770 O O . ARG A 1 91 ? -15.623 3.906 31.675 1.00 74.75 91 ARG A O 1
ATOM 777 N N . SER A 1 92 ? -16.174 3.120 29.635 1.00 71.19 92 SER A N 1
ATOM 778 C CA . SER A 1 92 ? -15.871 4.341 28.879 1.00 71.19 92 SER A CA 1
ATOM 779 C C . SER A 1 92 ? -17.025 5.350 28.835 1.00 71.19 92 SER A C 1
ATOM 781 O O . SER A 1 92 ? -16.778 6.521 28.561 1.00 71.19 92 SER A O 1
ATOM 783 N N . LEU A 1 93 ? -18.249 4.941 29.183 1.00 77.06 93 LEU A N 1
ATOM 784 C CA . LEU A 1 93 ? -19.398 5.843 29.311 1.00 77.06 93 LEU A CA 1
ATOM 785 C C . LEU A 1 93 ? -19.302 6.728 30.560 1.00 77.06 93 LEU A C 1
ATOM 787 O O . LEU A 1 93 ? -19.019 6.237 31.665 1.00 77.06 93 LEU A O 1
ATOM 791 N N . THR A 1 94 ? -19.631 8.008 30.396 1.00 73.31 94 THR A N 1
ATOM 792 C CA . THR A 1 9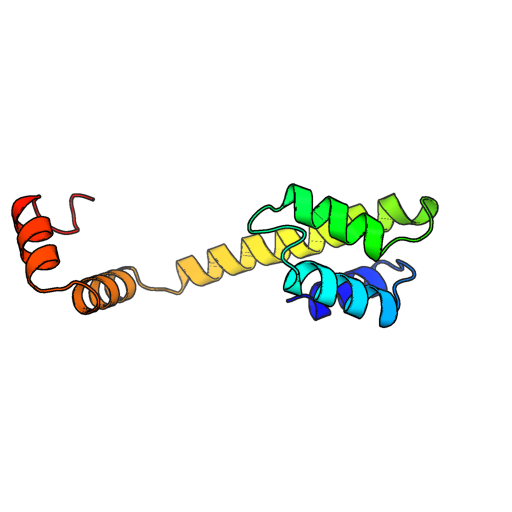4 ? -19.874 8.954 31.496 1.00 73.31 94 THR A CA 1
ATOM 793 C C . THR A 1 94 ? -21.201 8.654 32.205 1.00 73.31 94 THR A C 1
ATOM 795 O O . THR A 1 94 ? -22.060 7.948 31.676 1.00 73.31 94 THR A 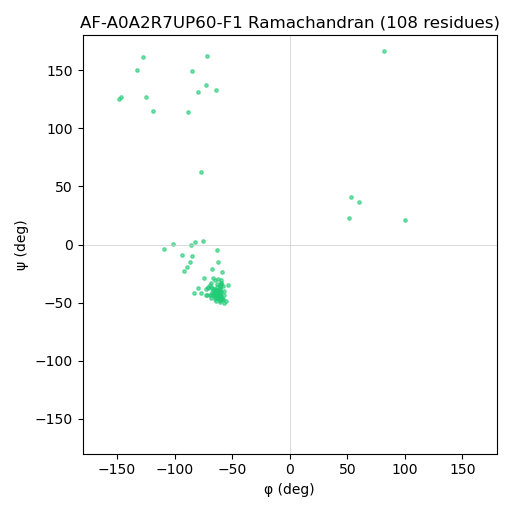O 1
ATOM 798 N N . ASP A 1 95 ? -21.388 9.165 33.425 1.00 74.50 95 ASP A N 1
ATOM 799 C CA . ASP A 1 95 ? -22.587 8.874 34.231 1.00 74.50 95 ASP A CA 1
ATOM 800 C C . ASP A 1 95 ? -23.896 9.304 33.540 1.00 74.50 95 ASP A C 1
ATOM 802 O O . ASP A 1 95 ? -24.918 8.624 33.659 1.00 74.50 95 ASP A O 1
ATOM 806 N N . GLU A 1 96 ? -23.852 10.384 32.756 1.00 71.75 96 GLU A N 1
ATOM 807 C CA . GLU A 1 96 ? -24.980 10.872 31.953 1.00 71.75 96 GLU A CA 1
ATOM 808 C C .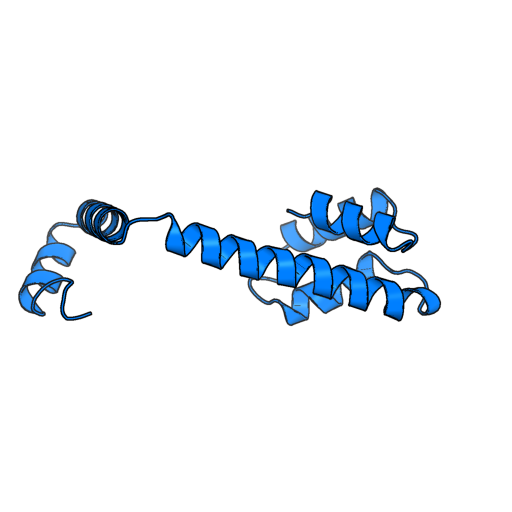 GLU A 1 96 ? -25.314 9.914 30.798 1.00 71.75 96 GLU A C 1
ATOM 810 O O . GLU A 1 96 ? -26.477 9.554 30.598 1.00 71.75 96 GLU A O 1
ATOM 815 N N . GLU A 1 97 ? -24.300 9.411 30.090 1.00 70.06 97 GLU A N 1
ATOM 816 C CA . GLU A 1 97 ? -24.477 8.463 28.984 1.00 70.06 97 GLU A CA 1
ATOM 817 C C . GLU A 1 97 ? -24.959 7.088 29.480 1.00 70.06 97 GLU A C 1
ATOM 819 O O . GLU A 1 97 ? -25.796 6.446 28.839 1.00 70.06 97 GLU A O 1
ATOM 824 N N . ARG A 1 98 ? -24.512 6.651 30.667 1.00 68.88 98 ARG A N 1
ATOM 825 C CA . ARG A 1 98 ? -24.999 5.417 31.317 1.00 68.88 98 ARG A CA 1
ATOM 826 C C . ARG A 1 98 ? -26.483 5.491 31.647 1.00 68.88 98 ARG A C 1
ATOM 828 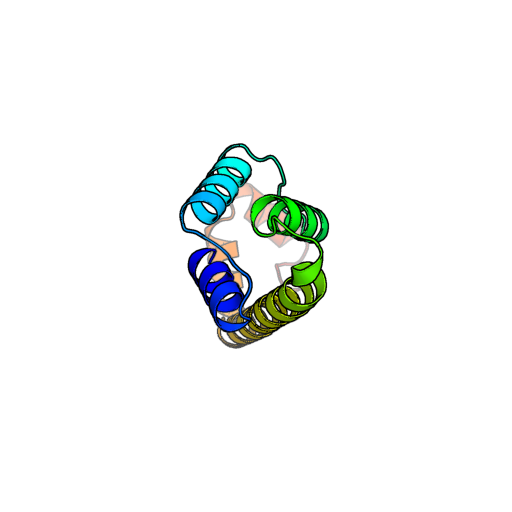O O . ARG A 1 98 ? -27.211 4.527 31.404 1.00 68.88 98 ARG A O 1
ATOM 835 N N . ALA A 1 99 ? -26.937 6.622 32.189 1.00 70.12 99 ALA A N 1
ATOM 836 C CA . ALA A 1 99 ? -28.343 6.835 32.520 1.00 70.12 99 ALA A CA 1
ATOM 837 C C . ALA A 1 99 ? -29.223 6.832 31.258 1.00 70.12 99 ALA A C 1
ATOM 839 O O . ALA A 1 99 ? -30.310 6.248 31.243 1.00 70.12 99 ALA A O 1
ATOM 840 N N . GLN A 1 100 ? -28.724 7.422 30.170 1.00 69.50 100 GLN A N 1
ATOM 841 C CA . GLN A 1 100 ? -29.417 7.460 28.887 1.00 69.50 100 GLN A CA 1
ATOM 842 C C . GLN A 1 100 ? -29.551 6.059 28.266 1.00 69.50 100 GLN A C 1
ATOM 844 O O . GLN A 1 100 ? -30.644 5.679 27.844 1.00 69.50 100 GLN A O 1
ATOM 849 N N . ILE A 1 101 ? -28.496 5.241 28.307 1.00 67.19 101 ILE A N 1
ATOM 850 C CA . ILE A 1 101 ? -28.531 3.847 27.833 1.00 67.19 101 ILE A CA 1
ATOM 851 C C . ILE A 1 101 ? -29.433 2.962 28.710 1.00 67.19 101 ILE A C 1
ATOM 853 O O . ILE A 1 101 ? -30.172 2.126 28.184 1.00 67.19 101 ILE A O 1
ATOM 857 N N . GLN A 1 102 ? -29.459 3.172 30.032 1.00 64.88 102 GLN A N 1
ATOM 858 C CA . GLN A 1 102 ? -30.416 2.488 30.913 1.00 64.88 102 GLN A CA 1
ATOM 859 C C . GLN A 1 102 ? -31.870 2.836 30.567 1.00 64.88 102 GLN A C 1
ATOM 861 O O . GLN A 1 102 ? -32.718 1.943 30.545 1.00 64.88 102 GLN A O 1
ATOM 866 N N . SER A 1 103 ? -32.159 4.098 30.230 1.00 64.62 103 SER A N 1
ATOM 867 C CA . SER A 1 103 ? -33.506 4.531 29.825 1.00 64.62 103 SER A CA 1
ATOM 868 C C . SER A 1 103 ? -33.976 3.922 28.497 1.00 64.62 103 SER A C 1
ATOM 870 O O . SER A 1 103 ? -35.171 3.700 28.308 1.00 64.62 103 SER A O 1
ATOM 872 N N . LEU A 1 104 ? -33.038 3.603 27.599 1.00 66.44 104 LEU A N 1
ATOM 873 C CA . LEU A 1 104 ? -33.312 3.027 26.278 1.00 66.44 104 LEU A CA 1
ATOM 874 C C . LEU A 1 104 ? -33.447 1.492 26.304 1.00 66.44 104 LEU A C 1
ATOM 876 O O . LEU A 1 104 ? -33.772 0.881 25.286 1.00 66.44 104 LEU A O 1
ATOM 880 N N . GLY A 1 105 ? -33.294 0.864 27.477 1.00 60.31 105 GLY A N 1
ATOM 881 C CA . GLY A 1 105 ? -33.517 -0.570 27.671 1.00 60.31 105 GLY A CA 1
ATOM 882 C C . GLY A 1 105 ? -32.252 -1.427 27.694 1.00 60.31 105 GLY A C 1
ATOM 883 O O . GLY A 1 105 ? -32.359 -2.636 27.502 1.00 60.31 105 GLY A O 1
ATOM 884 N N . GLY A 1 106 ? -31.095 -0.820 27.976 1.00 61.22 106 GLY A N 1
ATOM 885 C CA . GLY A 1 106 ? -29.820 -1.513 28.153 1.00 61.22 106 GLY A CA 1
ATOM 886 C C . GLY A 1 106 ? -29.105 -1.845 26.840 1.00 61.22 106 GLY A C 1
ATOM 887 O O . GLY A 1 106 ? -29.685 -1.794 25.758 1.00 61.22 106 GLY A O 1
ATOM 888 N N . LEU A 1 107 ? -27.828 -2.220 26.956 1.00 57.12 107 LEU A N 1
ATOM 889 C CA . LEU A 1 107 ? -26.944 -2.600 25.840 1.00 57.12 107 LEU A CA 1
ATOM 890 C C . LEU A 1 107 ? -27.405 -3.855 25.067 1.00 57.12 107 LEU A C 1
ATOM 892 O O . LEU A 1 107 ? -26.781 -4.218 24.081 1.00 57.12 107 LEU A O 1
ATOM 896 N N . ASP A 1 108 ? -28.473 -4.531 25.500 1.00 57.25 108 ASP A N 1
ATOM 897 C CA . ASP A 1 108 ? -29.053 -5.703 24.821 1.00 57.25 108 ASP A CA 1
ATOM 898 C C . ASP A 1 108 ? -30.047 -5.347 23.704 1.00 57.25 108 ASP A C 1
ATOM 900 O O . ASP A 1 108 ? -30.497 -6.231 22.977 1.00 57.25 108 ASP A O 1
ATOM 904 N N . LYS A 1 109 ? -30.437 -4.070 23.588 1.00 50.66 109 LYS A N 1
ATOM 905 C CA . LYS A 1 109 ? -31.386 -3.583 22.569 1.00 50.66 109 LYS A CA 1
ATOM 906 C C . LYS A 1 109 ? -30.756 -2.721 21.469 1.00 50.66 109 LYS A C 1
ATOM 908 O O . LYS A 1 109 ? -31.484 -2.311 20.564 1.00 50.66 109 LYS A O 1
ATOM 913 N N . LEU A 1 110 ? -29.460 -2.433 21.571 1.00 48.22 110 LEU A N 1
ATOM 914 C CA . LEU A 1 110 ? -28.635 -1.791 20.540 1.00 48.22 110 LEU A CA 1
ATOM 915 C C . LEU A 1 110 ? -27.949 -2.870 19.701 1.00 48.22 110 LEU A C 1
ATOM 917 O O . LEU A 1 110 ? -27.862 -2.659 18.473 1.00 48.22 110 LEU A O 1
#

Sequence (110 aa):
MLLNLFNEMRAAKVPVSVRELLDLHQALQKRVVFADMDEFYYLARAILVKDERHFDKFDRAFAAYFKGLENLDRHIEALIPEDWLRKEFERSLTDEERAQIQSLGGLDKL

Organism: Pseudomonas plecoglossicida (NCBI:txid70775)

Solvent-accessible surface area (backbone atoms only — not comparable to full-atom values): 6410 Å² total; per-residue (Å²): 112,71,67,55,53,52,48,39,34,49,76,49,68,32,91,65,51,72,65,34,55,52,51,49,50,52,40,50,76,69,52,77,51,74,103,45,70,66,57,43,51,54,52,48,47,66,49,48,49,95,50,76,91,38,46,71,39,43,55,54,30,52,51,51,51,49,56,52,47,57,52,48,51,54,52,49,58,74,68,53,58,66,70,57,56,51,51,52,52,63,68,70,49,51,77,69,56,48,52,52,42,54,74,71,62,37,86,87,71,115

Foldseek 3Di:
DLVVLVVLCVVLVQPFDVVLSVVLVVCVVVCVDDPDDVSNLVSSCVSGHPDPVCVVSSVVSVVVVVVVVVVVVVVVVVVDDVVVVLVVVVVPDDPVRVVVCVVVPHPVVD

Secondary structure (DSSP, 8-state):
-HHHHHHHHHHTT----HHHHHHHHHHHHTTSS-S-HHHHHHHHHHHH-SSGGGHHHHHHHHHHHHHHHHHHHHHHHHHS-HHHHHHHHHHHS-HHHHHHHHHTT-TT--

pLDDT: mean 85.08, std 13.56, range [48.22, 98.06]

Mean predicted aligned error: 11.11 Å